Protein AF-R6JN87-F1 (afdb_monomer)

Sequence (92 aa):
MKLSRLADYVVQQIIEYKKYGFEIIGIIGANRSPNCGVETTSDNNAEINGMGLFVEKIVNQLLQENMSVPMIGIKGTDNIQEKLHQLVNREL

Mean predicted aligned error: 3.38 Å

Radius of gyration: 13.84 Å; Cα contacts (8 Å, |Δi|>4): 138; chains: 1; bounding box: 33×36×33 Å

Secondary structure (DSSP, 8-state):
-HHHHHHHHHHHHHHHHHHTT-----EEEETT-TTT-SSEEEETTEEEES--HHHHHHHHHHHHTT----EEEE-TTS-HHHHHHHHH----

Nearest PDB structures (foldseek):
  7cyy-assembly1_D  TM=4.898E-01  e=9.393E+00  Geobacillus kaustophilus HTA426

Structure (mmCIF, N/CA/C/O backbone):
data_AF-R6JN87-F1
#
_entry.id   AF-R6JN87-F1
#
loop_
_atom_site.group_PDB
_atom_site.id
_atom_site.type_symbol
_atom_site.label_atom_id
_atom_site.label_alt_id
_atom_site.label_comp_id
_atom_site.label_asym_id
_atom_site.label_entity_id
_atom_site.label_seq_id
_atom_site.pdbx_PDB_ins_code
_atom_site.Cartn_x
_atom_site.Cartn_y
_atom_site.Cartn_z
_atom_site.occupancy
_atom_site.B_iso_or_equiv
_atom_site.auth_seq_id
_atom_site.auth_comp_id
_atom_site.auth_asym_id
_atom_site.auth_atom_id
_atom_site.pdbx_PDB_model_num
ATOM 1 N N . MET A 1 1 ? -1.667 19.192 -4.065 1.00 65.31 1 MET A N 1
ATOM 2 C CA . MET A 1 1 ? -3.112 19.170 -3.720 1.00 65.31 1 MET A CA 1
ATOM 3 C C . MET A 1 1 ? -3.832 17.887 -4.142 1.00 65.31 1 MET A C 1
ATOM 5 O O . MET A 1 1 ? -4.489 17.311 -3.289 1.00 65.31 1 MET A O 1
ATOM 9 N N . LYS A 1 2 ? -3.735 17.408 -5.397 1.00 86.31 2 LYS A N 1
ATOM 10 C CA . LYS A 1 2 ? -4.535 16.248 -5.859 1.00 86.31 2 LYS A CA 1
ATOM 11 C C . LYS A 1 2 ? -4.160 14.908 -5.198 1.00 86.31 2 LYS A C 1
ATOM 13 O O . LYS A 1 2 ? -5.055 14.197 -4.763 1.00 86.31 2 LYS A O 1
ATOM 18 N N . LEU A 1 3 ? -2.865 14.593 -5.090 1.00 90.44 3 LEU A N 1
ATOM 19 C CA . LEU A 1 3 ? -2.392 13.335 -4.491 1.00 90.44 3 LEU A CA 1
ATOM 20 C C . LEU A 1 3 ? -2.698 13.249 -2.989 1.00 90.44 3 LEU A C 1
ATOM 22 O O . LEU A 1 3 ? -3.226 12.240 -2.540 1.00 90.44 3 LEU A O 1
ATOM 26 N N . SER A 1 4 ? -2.443 14.332 -2.243 1.00 93.12 4 SER A N 1
ATOM 27 C CA . SER A 1 4 ? -2.781 14.417 -0.815 1.00 93.12 4 SER A CA 1
ATOM 28 C C . SER A 1 4 ? -4.256 14.125 -0.577 1.00 93.12 4 SER A C 1
ATOM 30 O O . SER A 1 4 ? -4.568 13.226 0.180 1.00 93.12 4 SER A O 1
ATOM 32 N N . ARG A 1 5 ? -5.151 14.779 -1.330 1.00 96.06 5 ARG A N 1
ATOM 33 C CA . ARG A 1 5 ? -6.595 14.574 -1.180 1.00 96.06 5 ARG A CA 1
ATOM 34 C C . ARG A 1 5 ? -7.020 13.123 -1.431 1.00 96.06 5 ARG A C 1
ATOM 36 O O . ARG A 1 5 ? -7.932 12.639 -0.776 1.00 96.06 5 ARG A O 1
ATOM 43 N N . LEU A 1 6 ? -6.384 12.429 -2.378 1.00 96.19 6 LEU A N 1
ATOM 44 C CA . LEU A 1 6 ? -6.652 11.004 -2.599 1.00 96.19 6 LEU A CA 1
ATOM 45 C C . LEU A 1 6 ? -6.193 10.151 -1.412 1.00 96.19 6 LEU A C 1
ATOM 47 O O . LEU A 1 6 ? -6.892 9.214 -1.044 1.00 96.19 6 LEU A O 1
ATOM 51 N N . ALA A 1 7 ? -5.044 10.471 -0.815 1.00 97.19 7 ALA A N 1
ATOM 52 C CA . ALA A 1 7 ? -4.526 9.731 0.332 1.00 97.19 7 ALA A CA 1
ATOM 53 C C . ALA A 1 7 ? -5.400 9.979 1.566 1.00 97.19 7 ALA A C 1
ATOM 55 O O . ALA A 1 7 ? -5.756 9.029 2.257 1.00 97.19 7 ALA A O 1
ATOM 56 N N . ASP A 1 8 ? -5.833 11.227 1.763 1.00 97.19 8 ASP A N 1
ATOM 57 C CA . ASP A 1 8 ? -6.780 11.613 2.808 1.00 97.19 8 ASP A CA 1
ATOM 58 C C . ASP A 1 8 ? -8.079 10.807 2.677 1.00 97.19 8 ASP A C 1
ATOM 60 O O . ASP A 1 8 ? -8.561 10.260 3.663 1.00 97.19 8 ASP A O 1
ATOM 64 N N . TYR A 1 9 ? -8.614 10.651 1.457 1.00 97.88 9 TYR A N 1
ATOM 65 C CA . TYR A 1 9 ? -9.806 9.828 1.231 1.00 97.88 9 TYR A CA 1
ATOM 66 C C . TYR A 1 9 ? -9.599 8.354 1.584 1.00 97.88 9 TYR A C 1
ATOM 68 O O . TYR A 1 9 ? -10.484 7.751 2.188 1.00 97.88 9 TYR A O 1
ATOM 76 N N . VAL A 1 10 ? -8.449 7.770 1.240 1.00 97.69 10 VAL A N 1
ATOM 77 C CA . VAL A 1 10 ? -8.137 6.380 1.610 1.00 97.69 10 VAL A CA 1
ATOM 78 C C . VAL A 1 10 ? -8.052 6.233 3.130 1.00 97.69 10 VAL 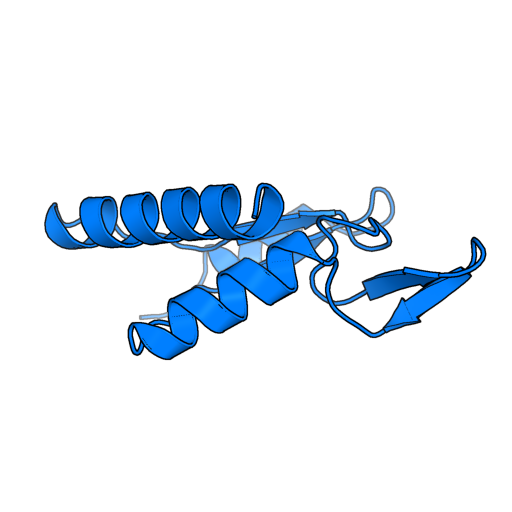A C 1
ATOM 80 O O . VAL A 1 10 ? -8.645 5.313 3.689 1.00 97.69 10 VAL A O 1
ATOM 83 N N . VAL A 1 11 ? -7.378 7.156 3.821 1.00 98.19 11 VAL A N 1
ATOM 84 C CA . VAL A 1 11 ? -7.276 7.117 5.288 1.00 98.19 11 VAL A CA 1
ATOM 85 C C . VAL A 1 11 ? -8.633 7.331 5.955 1.00 98.19 11 VAL A C 1
ATOM 87 O O . VAL A 1 11 ? -8.969 6.600 6.883 1.00 98.19 11 VAL A O 1
ATOM 90 N N . GLN A 1 12 ? -9.465 8.236 5.439 1.00 98.31 12 GLN A N 1
ATOM 91 C CA . GLN A 1 12 ? -10.841 8.409 5.911 1.00 98.31 12 GLN A CA 1
ATOM 92 C C . GLN A 1 12 ? -11.666 7.127 5.769 1.00 98.31 12 GLN A C 1
ATOM 94 O O . GLN A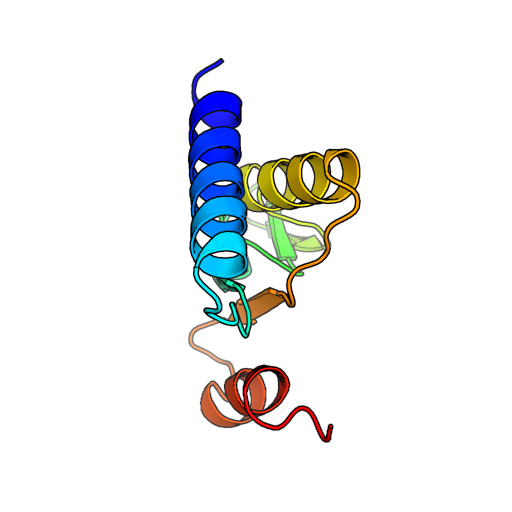 1 12 ? -12.395 6.768 6.690 1.00 98.31 12 GLN A O 1
ATOM 99 N N . GLN A 1 13 ? -11.534 6.406 4.652 1.00 98.06 13 GLN A N 1
ATOM 100 C CA . GLN A 1 13 ? -12.202 5.114 4.485 1.00 98.06 13 GLN A CA 1
ATOM 101 C C . GLN A 1 13 ? -11.724 4.101 5.527 1.00 98.06 13 GLN A C 1
ATOM 103 O O . GLN A 1 13 ? -12.553 3.450 6.153 1.00 98.06 13 GLN A O 1
ATOM 108 N N . ILE A 1 14 ? -10.412 3.998 5.751 1.00 98.00 14 ILE A N 1
ATOM 109 C CA . ILE A 1 14 ? -9.833 3.103 6.765 1.00 98.00 14 ILE A CA 1
ATOM 110 C C . ILE A 1 14 ? -10.388 3.430 8.163 1.00 98.00 14 ILE A C 1
ATOM 112 O O . ILE A 1 14 ? -10.777 2.519 8.896 1.00 98.00 14 ILE A O 1
ATOM 116 N N . ILE A 1 15 ? -10.467 4.715 8.519 1.00 97.81 15 ILE A N 1
ATOM 117 C CA . ILE A 1 15 ? -11.033 5.177 9.795 1.00 97.81 15 ILE A CA 1
ATOM 118 C C . ILE A 1 15 ? -12.508 4.786 9.912 1.00 97.81 15 ILE A C 1
ATOM 120 O O . ILE A 1 15 ? -12.910 4.235 10.937 1.00 97.81 15 ILE A O 1
ATOM 124 N N . GLU A 1 16 ? -13.318 5.031 8.879 1.00 98.38 16 GLU A N 1
ATOM 125 C CA . GLU A 1 16 ? -14.745 4.699 8.915 1.00 98.38 16 GLU A CA 1
ATOM 126 C C . GLU A 1 16 ? -14.971 3.182 8.983 1.00 98.38 16 GLU A C 1
ATOM 128 O O . GLU A 1 16 ? -15.763 2.732 9.808 1.00 98.3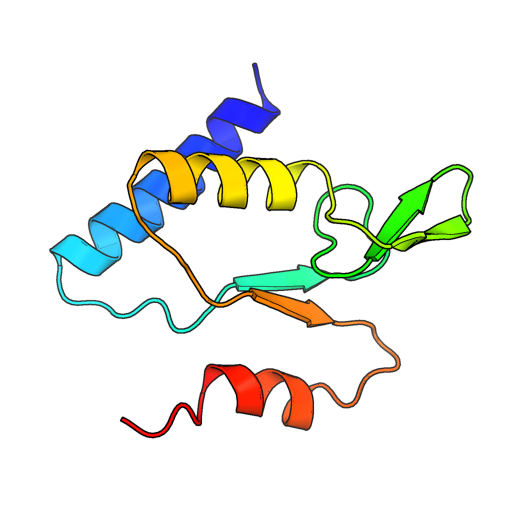8 16 GLU A O 1
ATOM 133 N N . TYR A 1 17 ? -14.234 2.367 8.219 1.00 98.06 17 TYR A N 1
ATOM 134 C CA . TYR A 1 17 ? -14.309 0.906 8.345 1.00 98.06 17 TYR A CA 1
ATOM 135 C C . TYR A 1 17 ? -14.009 0.451 9.778 1.00 98.06 17 TYR A C 1
ATOM 137 O O . TYR A 1 17 ? -14.807 -0.278 10.371 1.00 98.06 17 TYR A O 1
ATOM 145 N N . LYS A 1 18 ? -12.923 0.952 10.377 1.00 96.12 18 LYS A N 1
ATOM 146 C CA . LYS A 1 18 ? -12.561 0.637 11.765 1.00 96.12 18 LYS A CA 1
ATOM 147 C C . LYS A 1 18 ? -13.645 1.064 12.760 1.00 96.12 18 LYS A C 1
ATOM 149 O O . LYS A 1 18 ? -13.976 0.312 13.673 1.00 96.12 18 LYS A O 1
ATOM 154 N N . LYS A 1 19 ? -14.232 2.248 12.573 1.00 97.31 19 LYS A N 1
ATOM 155 C CA . LYS A 1 19 ? -15.323 2.784 13.406 1.00 97.31 19 LYS A CA 1
ATOM 156 C C . LYS A 1 19 ? -16.578 1.907 13.380 1.00 97.31 19 LYS A C 1
ATOM 158 O O . LYS A 1 19 ? -17.258 1.818 14.398 1.00 97.31 19 LYS A O 1
ATOM 163 N N . TYR A 1 20 ? -16.870 1.243 12.261 1.00 98.06 20 TYR A N 1
ATOM 164 C CA . TYR A 1 20 ? -17.993 0.302 12.137 1.00 98.06 20 TYR A CA 1
ATOM 165 C C . TYR A 1 20 ? -17.618 -1.158 12.442 1.00 98.06 20 TYR A C 1
ATOM 167 O O . TYR A 1 20 ? -18.402 -2.060 12.157 1.00 98.06 20 TYR A O 1
ATOM 175 N N . GLY A 1 21 ? -16.452 -1.403 13.048 1.00 97.06 21 GLY A N 1
ATOM 176 C CA . GLY A 1 21 ? -16.043 -2.733 13.506 1.00 97.06 21 GLY A CA 1
ATOM 177 C C . GLY A 1 21 ? -15.447 -3.630 12.420 1.00 97.06 21 GLY A C 1
ATOM 178 O O . GLY A 1 21 ? -15.311 -4.829 12.643 1.00 97.06 21 GLY A O 1
ATOM 179 N N . PHE A 1 22 ? -15.081 -3.075 11.262 1.00 97.06 22 PHE A N 1
ATOM 180 C CA . PHE A 1 22 ? -14.344 -3.811 10.238 1.00 97.06 22 PHE A CA 1
ATOM 181 C C . PHE A 1 22 ? -12.839 -3.740 10.492 1.00 97.06 22 PHE A C 1
ATOM 183 O O . PHE A 1 22 ? -12.291 -2.688 10.826 1.00 97.06 22 PHE A O 1
ATOM 190 N N . GLU A 1 23 ? -12.158 -4.856 10.259 1.00 92.62 23 GLU A N 1
ATOM 191 C CA . GLU A 1 23 ? -10.703 -4.920 10.256 1.00 92.62 23 GLU A CA 1
ATOM 192 C C . GLU A 1 23 ? -10.162 -4.741 8.832 1.00 92.62 23 GLU A C 1
ATOM 194 O O . GLU A 1 23 ? -10.541 -5.460 7.907 1.00 92.62 23 GLU A O 1
ATOM 199 N N . ILE A 1 24 ? -9.240 -3.791 8.656 1.00 94.94 24 ILE A N 1
ATOM 200 C CA . ILE A 1 24 ? -8.453 -3.672 7.427 1.00 94.94 24 ILE A CA 1
ATOM 201 C C . ILE A 1 24 ? -7.182 -4.505 7.599 1.00 94.94 24 ILE A C 1
ATOM 203 O O . ILE A 1 24 ? -6.207 -4.043 8.190 1.00 94.94 24 ILE A O 1
ATOM 207 N N . ILE A 1 25 ? -7.194 -5.727 7.063 1.00 94.19 25 ILE A N 1
ATOM 208 C CA . ILE A 1 25 ? -6.092 -6.694 7.219 1.00 94.19 25 ILE A CA 1
ATOM 209 C C . ILE A 1 25 ? -4.802 -6.286 6.486 1.00 94.19 25 ILE A C 1
ATOM 211 O O . ILE A 1 25 ? -3.719 -6.767 6.817 1.00 94.19 25 ILE A O 1
ATOM 215 N N . GLY A 1 26 ? -4.890 -5.386 5.501 1.00 95.38 26 GLY A N 1
ATOM 216 C CA . GLY A 1 26 ? -3.719 -4.802 4.853 1.00 95.38 26 GLY A CA 1
ATOM 217 C C . GLY A 1 26 ? -4.001 -4.030 3.565 1.00 95.38 26 GLY A C 1
ATOM 218 O O . GLY A 1 26 ? -5.115 -4.027 3.045 1.00 95.38 26 GLY A O 1
ATOM 219 N N . ILE A 1 27 ? -2.956 -3.385 3.047 1.00 96.88 27 ILE A N 1
ATOM 220 C CA . ILE A 1 27 ? -2.902 -2.692 1.755 1.00 96.88 27 ILE A CA 1
ATOM 221 C C . ILE A 1 27 ? -1.898 -3.419 0.860 1.00 96.88 27 ILE A C 1
ATOM 223 O O . ILE A 1 27 ? -0.795 -3.758 1.286 1.00 96.88 27 ILE A O 1
ATOM 227 N N . ILE A 1 28 ? -2.270 -3.639 -0.398 1.00 97.12 28 ILE A N 1
ATOM 228 C CA . ILE A 1 28 ? -1.397 -4.260 -1.393 1.00 97.12 28 ILE A CA 1
ATOM 229 C C . ILE A 1 28 ? -1.047 -3.216 -2.447 1.00 97.12 28 ILE A C 1
ATOM 231 O O . ILE A 1 28 ? -1.936 -2.574 -3.010 1.00 97.12 28 ILE A O 1
ATOM 235 N N . GLY A 1 29 ? 0.244 -3.057 -2.722 1.00 97.44 29 GLY A N 1
ATOM 236 C CA . GLY A 1 29 ? 0.749 -2.169 -3.765 1.00 97.44 29 GLY A CA 1
ATOM 237 C C . GLY A 1 29 ? 1.562 -2.909 -4.823 1.00 97.44 29 GLY A C 1
ATOM 238 O O . GLY A 1 29 ? 2.042 -4.018 -4.603 1.00 97.44 29 GLY A O 1
ATOM 239 N N . ALA A 1 30 ? 1.723 -2.303 -5.997 1.00 98.06 30 ALA A N 1
ATOM 240 C CA . ALA A 1 30 ? 2.549 -2.861 -7.063 1.00 98.06 30 ALA A CA 1
ATOM 241 C C . ALA A 1 30 ? 3.987 -2.359 -6.899 1.00 98.06 30 ALA A C 1
ATOM 243 O O . ALA A 1 30 ? 4.269 -1.196 -7.188 1.00 98.06 30 ALA A O 1
ATOM 244 N N . ASN A 1 31 ? 4.901 -3.216 -6.450 1.00 98.31 31 ASN A N 1
ATOM 245 C CA . ASN A 1 31 ? 6.314 -2.852 -6.344 1.00 98.31 31 ASN A CA 1
ATOM 246 C C . ASN A 1 31 ? 6.889 -2.449 -7.698 1.00 98.31 31 ASN A C 1
ATOM 248 O O . ASN A 1 31 ? 6.404 -2.889 -8.743 1.00 98.31 31 ASN A O 1
ATOM 252 N N . ARG A 1 32 ? 7.902 -1.576 -7.666 1.00 97.75 32 ARG A N 1
ATOM 253 C CA . ARG A 1 32 ? 8.433 -0.821 -8.812 1.00 97.75 32 ARG A CA 1
ATOM 254 C C . ARG A 1 32 ? 7.475 0.244 -9.364 1.00 97.75 32 ARG A C 1
ATOM 256 O O . ARG A 1 32 ? 7.907 1.080 -10.149 1.00 97.75 32 ARG A O 1
ATOM 263 N N . SER A 1 33 ? 6.203 0.313 -8.965 1.00 97.69 33 SER A N 1
ATOM 264 C CA . SER A 1 33 ? 5.337 1.423 -9.387 1.00 97.69 33 SER A CA 1
ATOM 265 C C . SER A 1 33 ? 5.783 2.748 -8.743 1.00 97.69 33 SER A C 1
ATOM 267 O O . SER A 1 33 ? 5.820 2.819 -7.516 1.00 97.69 33 SER A O 1
ATOM 269 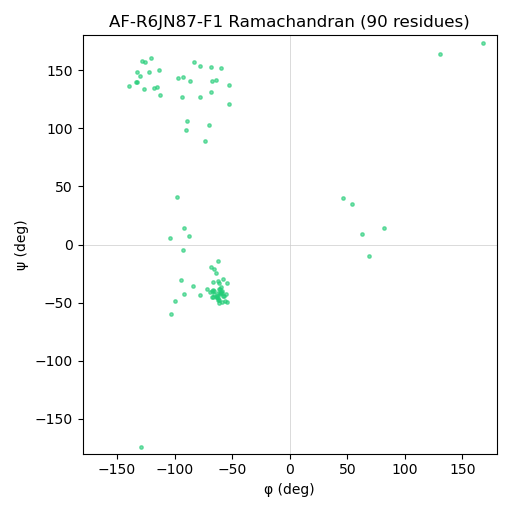N N . PRO A 1 34 ? 5.930 3.851 -9.509 1.00 97.00 34 PRO A N 1
ATOM 270 C CA . PRO A 1 34 ? 6.273 5.168 -8.955 1.00 97.00 34 PRO A CA 1
ATOM 271 C C . PRO A 1 34 ? 5.197 5.731 -8.013 1.00 97.00 34 PRO A C 1
ATOM 273 O O . PRO A 1 34 ? 5.480 6.560 -7.155 1.00 97.00 34 PRO A O 1
ATOM 276 N N . ASN A 1 35 ? 3.944 5.289 -8.169 1.00 97.06 35 ASN A N 1
ATOM 277 C CA . ASN A 1 35 ? 2.827 5.715 -7.328 1.00 97.06 35 ASN A CA 1
ATOM 278 C C . ASN A 1 35 ? 2.476 4.702 -6.223 1.00 97.06 35 ASN A C 1
ATOM 280 O O . ASN A 1 35 ? 2.336 5.089 -5.068 1.00 97.06 35 ASN A O 1
ATOM 284 N N . CYS A 1 36 ? 2.342 3.419 -6.577 1.00 97.56 36 CYS A N 1
ATOM 285 C CA . CYS A 1 36 ? 1.785 2.374 -5.714 1.00 97.56 36 CYS A CA 1
ATOM 286 C C . CYS A 1 36 ? 2.815 1.409 -5.092 1.00 97.56 36 CYS A C 1
ATOM 288 O O . CYS A 1 36 ? 2.398 0.417 -4.502 1.00 97.56 36 CYS A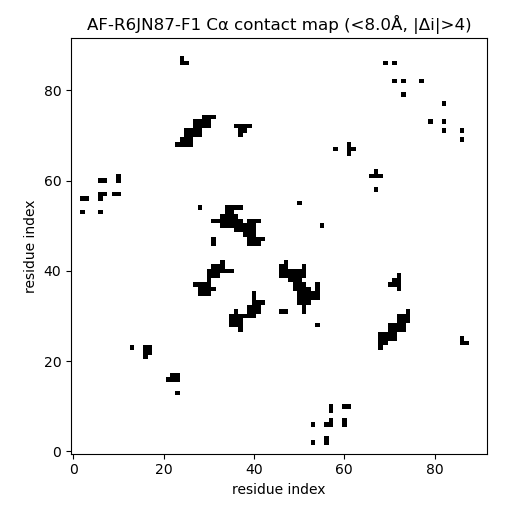 O 1
ATOM 290 N N . GLY A 1 37 ? 4.121 1.633 -5.264 1.00 98.31 37 GLY A N 1
ATOM 291 C CA . GLY A 1 37 ? 5.161 0.778 -4.681 1.00 98.31 37 GLY A CA 1
ATOM 292 C C . GLY A 1 37 ? 5.149 0.798 -3.152 1.00 98.31 37 GLY A C 1
ATOM 293 O O . GLY A 1 37 ? 4.919 1.856 -2.567 1.00 98.31 37 GLY A O 1
ATOM 294 N N . VAL A 1 38 ? 5.385 -0.350 -2.509 1.00 98.31 38 VAL A N 1
ATOM 295 C CA . VAL A 1 38 ? 5.416 -0.458 -1.038 1.00 98.31 38 VAL A CA 1
ATOM 296 C C . VAL A 1 38 ? 6.854 -0.541 -0.550 1.00 98.31 38 VAL A C 1
ATOM 298 O O . VAL A 1 38 ? 7.297 0.340 0.179 1.00 98.31 38 VAL A O 1
ATOM 301 N N . GLU A 1 39 ? 7.608 -1.553 -0.980 1.00 98.19 39 GLU A N 1
ATOM 302 C CA . GLU A 1 39 ? 9.027 -1.676 -0.632 1.00 98.19 39 GLU A CA 1
ATOM 303 C C . GLU A 1 39 ? 9.943 -1.074 -1.708 1.00 98.19 39 GLU A C 1
ATOM 305 O O . GLU A 1 39 ? 11.025 -0.575 -1.386 1.00 98.19 39 GLU A O 1
ATOM 310 N N . THR A 1 40 ? 9.519 -1.098 -2.979 1.00 98.44 40 THR A N 1
ATOM 311 C CA . THR A 1 40 ? 10.286 -0.542 -4.105 1.00 98.44 40 THR A CA 1
ATOM 312 C C . THR A 1 40 ? 9.450 0.345 -5.024 1.00 98.44 40 THR A C 1
ATOM 314 O O . THR A 1 40 ? 8.266 0.097 -5.267 1.00 98.44 40 THR A O 1
ATOM 317 N N . THR A 1 41 ? 10.101 1.351 -5.608 1.00 98.44 41 THR A N 1
ATOM 318 C CA . THR A 1 41 ? 9.531 2.344 -6.528 1.00 98.44 41 THR A CA 1
ATOM 319 C C . THR A 1 41 ? 10.382 2.446 -7.803 1.00 98.44 41 THR A C 1
ATOM 321 O O . THR A 1 41 ? 11.297 1.645 -8.007 1.00 98.44 41 THR A O 1
ATOM 324 N N . SER A 1 42 ? 10.060 3.385 -8.695 1.00 97.69 42 SER A N 1
ATOM 325 C CA . SER A 1 42 ? 10.828 3.652 -9.918 1.00 97.69 42 SER A CA 1
ATOM 326 C C . SER A 1 42 ? 11.403 5.062 -9.929 1.00 97.69 42 SER A C 1
ATOM 328 O O . SER A 1 42 ? 10.666 6.023 -9.720 1.00 97.69 42 SER A O 1
ATOM 330 N N . ASP A 1 43 ? 12.676 5.177 -10.299 1.00 96.56 43 ASP A N 1
ATOM 331 C CA . ASP A 1 43 ? 13.321 6.436 -10.674 1.00 96.56 43 ASP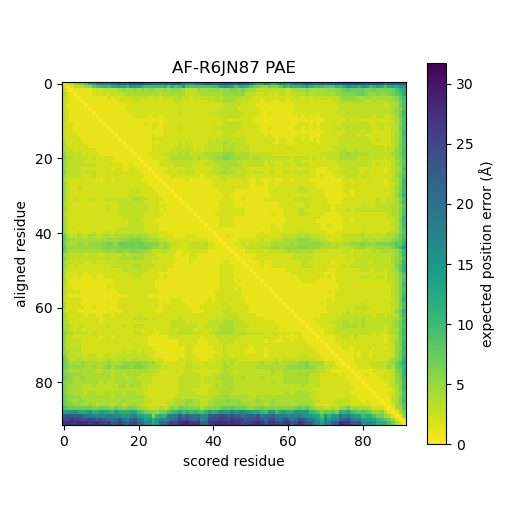 A CA 1
ATOM 332 C C . ASP A 1 43 ? 14.240 6.202 -11.879 1.00 96.56 43 ASP A C 1
ATOM 334 O O . ASP A 1 43 ? 14.929 5.188 -11.945 1.00 96.56 43 ASP A O 1
ATOM 338 N N . ASN A 1 44 ? 14.219 7.098 -12.870 1.00 95.12 44 ASN A N 1
ATOM 339 C CA . ASN A 1 44 ? 15.004 6.976 -14.110 1.00 95.12 44 ASN A CA 1
ATOM 340 C C . ASN A 1 44 ? 14.949 5.573 -14.767 1.00 95.12 44 ASN A C 1
ATOM 342 O O . ASN A 1 44 ? 15.948 5.058 -15.264 1.00 95.12 44 ASN A O 1
ATOM 346 N N . ASN A 1 45 ? 13.760 4.951 -14.768 1.00 93.75 45 ASN A N 1
ATOM 347 C CA . ASN A 1 45 ? 13.491 3.589 -15.266 1.00 93.75 45 ASN A CA 1
ATOM 348 C C . ASN A 1 45 ? 14.222 2.449 -14.515 1.00 93.75 45 ASN A C 1
ATOM 350 O O . ASN A 1 45 ? 14.165 1.289 -14.933 1.00 93.75 45 ASN A O 1
ATOM 354 N N . ALA A 1 46 ? 14.864 2.755 -13.391 1.00 97.06 46 ALA A N 1
ATOM 355 C CA . ALA A 1 46 ? 15.438 1.792 -12.467 1.00 97.06 46 ALA A CA 1
ATOM 356 C C . ALA A 1 46 ? 14.475 1.521 -11.303 1.00 97.06 46 ALA A C 1
ATOM 358 O O . ALA A 1 46 ? 13.780 2.418 -10.829 1.00 97.06 46 ALA A O 1
ATOM 359 N N . GLU A 1 47 ? 14.442 0.270 -10.841 1.00 98.06 47 GLU A N 1
ATOM 360 C CA . GLU A 1 47 ? 13.788 -0.081 -9.580 1.00 98.06 47 GLU A CA 1
ATOM 361 C C . GLU A 1 47 ? 14.711 0.323 -8.425 1.00 98.06 47 GLU A C 1
ATOM 363 O O . GLU A 1 47 ? 15.883 -0.055 -8.409 1.00 98.06 47 GLU A O 1
ATOM 368 N N . ILE A 1 48 ? 14.185 1.091 -7.474 1.00 98.31 48 ILE A N 1
ATOM 369 C CA . ILE A 1 48 ? 14.917 1.549 -6.288 1.00 98.31 48 ILE A CA 1
ATOM 370 C C . ILE A 1 48 ? 14.125 1.222 -5.020 1.00 98.31 48 ILE A C 1
ATOM 372 O O . ILE A 1 48 ? 12.904 1.065 -5.067 1.00 98.31 48 ILE A O 1
ATOM 376 N N . ASN A 1 49 ? 14.808 1.145 -3.878 1.00 98.38 49 ASN A N 1
ATOM 377 C CA . ASN A 1 49 ? 14.144 1.003 -2.582 1.00 98.38 49 ASN A CA 1
ATOM 378 C C . ASN A 1 49 ? 13.359 2.274 -2.241 1.00 98.38 49 ASN A C 1
ATOM 380 O O . ASN A 1 49 ? 13.844 3.383 -2.465 1.00 98.38 49 ASN A O 1
ATOM 384 N N . GLY A 1 50 ? 12.178 2.102 -1.655 1.00 97.94 50 GLY A N 1
ATOM 385 C CA . GLY A 1 50 ? 11.310 3.197 -1.238 1.00 97.94 50 GLY A CA 1
ATOM 386 C C . GLY A 1 50 ? 9.874 3.019 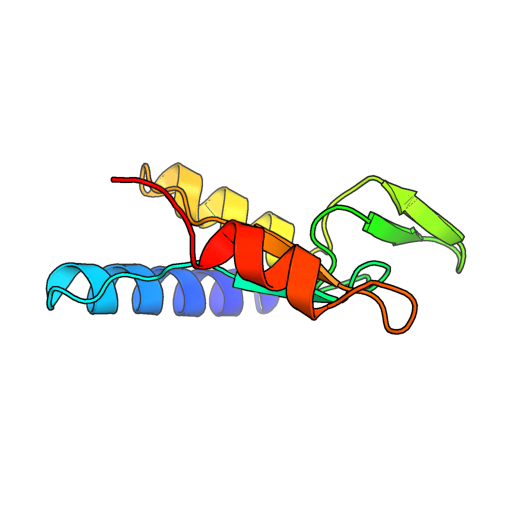-1.714 1.00 97.94 50 GLY A C 1
ATOM 387 O O . GLY A 1 50 ? 9.577 2.227 -2.607 1.00 97.94 50 GLY A O 1
ATOM 388 N N . MET A 1 51 ? 8.978 3.784 -1.102 1.00 98.44 51 MET A N 1
ATOM 389 C CA . MET A 1 51 ? 7.561 3.775 -1.442 1.00 98.44 51 MET A CA 1
ATOM 390 C C . MET A 1 51 ? 7.291 4.574 -2.718 1.00 98.44 51 MET A C 1
ATOM 392 O O . MET A 1 51 ? 7.993 5.527 -3.058 1.00 98.44 51 MET A O 1
ATOM 396 N N . GLY A 1 52 ? 6.221 4.206 -3.415 1.00 98.12 52 GLY A N 1
ATOM 397 C CA . GLY A 1 52 ? 5.622 5.080 -4.408 1.00 98.12 52 GLY A CA 1
ATOM 398 C C . GLY A 1 52 ? 4.975 6.296 -3.740 1.00 98.12 52 GLY A C 1
ATOM 399 O O . GLY A 1 52 ? 4.515 6.221 -2.599 1.00 98.12 52 GLY A O 1
ATOM 400 N N . LEU A 1 53 ? 4.889 7.409 -4.472 1.00 97.62 53 LEU A N 1
ATOM 401 C CA . LEU A 1 53 ? 4.448 8.706 -3.941 1.00 97.62 53 LEU A CA 1
ATOM 402 C C . LEU A 1 53 ? 3.076 8.652 -3.248 1.00 97.62 53 LEU A C 1
ATOM 404 O O . LEU A 1 53 ? 2.817 9.401 -2.307 1.00 97.62 53 LEU A O 1
ATOM 408 N N . PHE A 1 54 ? 2.168 7.789 -3.716 1.00 97.81 54 PHE A N 1
ATOM 409 C CA . PHE A 1 54 ? 0.845 7.651 -3.114 1.00 97.81 54 PHE A CA 1
ATOM 410 C C . PHE A 1 54 ? 0.874 6.835 -1.829 1.00 97.81 54 PHE A C 1
ATOM 412 O O . PHE A 1 54 ? 0.258 7.241 -0.846 1.00 97.81 54 PHE A O 1
ATOM 419 N N . VAL A 1 55 ? 1.608 5.720 -1.823 1.00 98.25 55 VAL A N 1
ATOM 420 C CA . VAL A 1 55 ? 1.751 4.862 -0.638 1.00 98.25 55 VAL A CA 1
ATOM 421 C C . VAL A 1 55 ? 2.454 5.619 0.479 1.00 98.25 55 VAL A C 1
ATOM 423 O O . VAL A 1 55 ? 1.950 5.641 1.597 1.00 98.25 55 VAL A O 1
ATOM 426 N N . GLU A 1 56 ? 3.536 6.334 0.165 1.00 98.19 56 GLU A N 1
ATOM 427 C CA . GLU A 1 56 ? 4.229 7.196 1.125 1.00 98.19 56 GLU A CA 1
ATOM 428 C C . GLU A 1 56 ? 3.268 8.220 1.746 1.00 98.19 56 GLU A C 1
ATOM 430 O O . GLU A 1 56 ? 3.260 8.444 2.959 1.00 98.19 56 GLU A O 1
ATOM 435 N N . LYS A 1 57 ? 2.399 8.827 0.928 1.00 97.88 57 LYS A N 1
ATOM 436 C CA . LYS A 1 57 ? 1.426 9.804 1.419 1.00 97.88 57 LYS A CA 1
ATOM 437 C C . LYS A 1 57 ? 0.361 9.170 2.318 1.00 97.88 57 LYS A C 1
ATOM 439 O O . LYS A 1 57 ? 0.021 9.778 3.330 1.00 97.88 57 LYS A O 1
ATOM 444 N N . ILE A 1 58 ? -0.129 7.974 1.982 1.00 98.31 58 ILE A N 1
ATOM 445 C CA . ILE A 1 58 ? -1.065 7.208 2.823 1.00 98.31 58 ILE A CA 1
ATOM 446 C C . ILE A 1 58 ? -0.412 6.864 4.163 1.00 98.31 58 ILE A C 1
ATOM 448 O O . ILE A 1 58 ? -1.018 7.104 5.202 1.00 98.31 58 ILE A O 1
ATOM 452 N N . VAL A 1 59 ? 0.826 6.357 4.157 1.00 97.94 59 VAL A N 1
ATOM 453 C CA . VAL A 1 59 ? 1.575 6.017 5.379 1.00 97.94 59 VAL A CA 1
ATOM 454 C C . VAL A 1 59 ? 1.732 7.241 6.272 1.00 97.94 59 VAL A C 1
ATOM 456 O O . VAL A 1 59 ? 1.388 7.188 7.449 1.00 97.94 59 VAL A O 1
ATOM 459 N N . ASN A 1 60 ? 2.169 8.367 5.710 1.00 97.50 60 ASN A N 1
ATOM 460 C CA . ASN A 1 60 ? 2.306 9.613 6.459 1.00 97.50 60 ASN A CA 1
ATOM 461 C C . ASN A 1 60 ? 0.975 10.078 7.067 1.00 97.50 60 ASN A C 1
ATOM 463 O O . ASN A 1 60 ? 0.955 10.544 8.204 1.00 97.50 60 ASN A O 1
ATOM 467 N N . GLN A 1 61 ? -0.135 9.937 6.340 1.00 97.56 61 GLN A N 1
ATOM 468 C CA . GLN A 1 61 ? -1.450 10.324 6.843 1.00 97.56 61 GLN A CA 1
ATOM 469 C C . GLN A 1 61 ? -1.960 9.362 7.929 1.00 97.56 61 GLN A C 1
ATOM 471 O O . GLN A 1 61 ? -2.504 9.814 8.928 1.00 97.56 61 GLN A O 1
ATOM 476 N N . LEU A 1 62 ? -1.726 8.052 7.796 1.00 97.94 62 LEU A N 1
ATOM 477 C CA . LEU A 1 62 ? -2.027 7.075 8.850 1.00 97.94 62 LEU A CA 1
ATOM 478 C C . LEU A 1 62 ? -1.234 7.366 10.131 1.00 97.94 62 LEU A C 1
ATOM 480 O O . LEU A 1 62 ? -1.805 7.337 11.219 1.00 97.94 62 LEU A O 1
ATOM 484 N N . LEU A 1 63 ? 0.053 7.711 10.006 1.00 97.38 63 LEU A N 1
ATOM 485 C CA . LEU A 1 63 ? 0.899 8.075 11.145 1.00 97.38 63 LEU A CA 1
ATOM 486 C C . LEU A 1 63 ? 0.379 9.318 11.882 1.00 97.38 63 LEU A C 1
ATOM 488 O O . LEU A 1 63 ? 0.405 9.342 13.110 1.00 97.38 63 LEU A O 1
ATOM 492 N N . GLN A 1 64 ? -0.137 10.321 11.160 1.00 97.00 64 GLN A N 1
ATOM 493 C CA . GLN A 1 64 ? -0.770 11.502 11.769 1.00 97.00 64 GLN A CA 1
ATOM 494 C C . GLN A 1 64 ? -2.014 11.145 12.594 1.00 97.00 64 GLN A C 1
ATOM 496 O O . GLN A 1 64 ? -2.279 11.781 13.610 1.00 97.00 64 GLN A O 1
ATOM 501 N N . GLU A 1 65 ? -2.732 10.095 12.197 1.00 96.19 65 GLU A N 1
ATOM 502 C CA . GLU A 1 65 ? -3.903 9.562 12.901 1.00 96.19 65 GLU A CA 1
ATOM 503 C C . GLU A 1 65 ? -3.529 8.532 13.988 1.00 96.19 65 GLU A C 1
ATOM 505 O O . GLU A 1 65 ? -4.404 7.896 14.574 1.00 96.19 65 GLU A O 1
ATOM 510 N N . ASN A 1 66 ? -2.232 8.345 14.279 1.00 96.75 66 ASN A N 1
ATOM 511 C CA . ASN A 1 66 ? -1.708 7.301 15.175 1.00 96.75 66 ASN A CA 1
ATOM 512 C C . ASN A 1 66 ? -2.176 5.886 14.786 1.00 96.75 66 ASN A C 1
ATOM 514 O O . ASN A 1 66 ? -2.427 5.027 15.635 1.00 96.75 66 ASN A O 1
ATOM 518 N N . MET A 1 67 ? -2.314 5.645 13.485 1.00 95.12 67 MET A N 1
ATOM 519 C CA . MET A 1 67 ? -2.707 4.367 12.916 1.00 95.12 67 MET A CA 1
ATOM 520 C C . MET A 1 67 ? -1.565 3.758 12.111 1.00 95.12 67 MET A C 1
ATOM 522 O O . MET A 1 67 ? -0.758 4.445 11.489 1.00 95.12 67 MET A O 1
ATOM 526 N N . SER A 1 68 ? -1.540 2.433 12.071 1.00 95.19 68 SER A N 1
ATOM 527 C CA . SER A 1 68 ? -0.765 1.676 11.101 1.00 95.19 68 SER A CA 1
ATOM 528 C C . SER A 1 68 ? -1.678 0.642 10.457 1.00 95.19 68 SER A C 1
ATOM 530 O O . SER A 1 68 ? -2.595 0.115 11.088 1.00 95.19 68 SER A O 1
ATOM 532 N N . VAL A 1 69 ? -1.450 0.391 9.172 1.00 95.81 69 VAL A N 1
ATOM 533 C CA . VAL A 1 69 ? -2.103 -0.682 8.428 1.00 95.81 69 VAL A CA 1
ATOM 534 C C . VAL A 1 69 ? -0.995 -1.500 7.781 1.00 95.81 69 VAL A C 1
ATOM 536 O O . VAL A 1 69 ? -0.073 -0.908 7.216 1.00 95.81 69 VAL A O 1
ATOM 539 N N . PRO A 1 70 ? -1.047 -2.835 7.867 1.00 95.69 70 PRO A N 1
ATOM 540 C CA . PRO A 1 70 ? -0.107 -3.705 7.173 1.00 95.69 70 PRO A CA 1
ATOM 541 C C . PRO A 1 70 ? -0.029 -3.383 5.691 1.00 95.69 70 PRO A C 1
ATOM 543 O O . PRO A 1 70 ? -1.063 -3.188 5.059 1.00 95.69 70 PRO A O 1
ATOM 546 N N . MET A 1 71 ? 1.169 -3.360 5.119 1.00 96.38 71 MET A N 1
ATOM 547 C CA . MET A 1 71 ? 1.329 -3.157 3.683 1.00 96.38 71 MET A CA 1
ATOM 548 C C . MET A 1 71 ? 2.310 -4.170 3.122 1.00 96.38 71 MET A C 1
ATOM 550 O O . MET A 1 71 ? 3.320 -4.453 3.761 1.00 96.38 71 MET A O 1
ATOM 554 N N . ILE A 1 72 ? 2.002 -4.695 1.939 1.00 97.19 72 ILE A N 1
ATOM 555 C CA . ILE A 1 72 ? 2.917 -5.539 1.168 1.00 97.19 72 ILE A CA 1
ATOM 556 C C . ILE A 1 72 ? 2.949 -5.066 -0.280 1.00 97.19 72 ILE A C 1
ATOM 558 O O . ILE A 1 72 ? 1.916 -4.733 -0.872 1.00 97.19 72 ILE A O 1
ATOM 562 N N . GLY A 1 73 ? 4.128 -5.060 -0.880 1.00 97.69 73 GLY A N 1
ATOM 563 C CA . GLY A 1 73 ? 4.269 -4.877 -2.315 1.00 97.69 73 GLY A CA 1
ATOM 564 C C . GLY A 1 73 ? 4.306 -6.211 -3.045 1.00 97.69 73 GLY A C 1
ATOM 565 O O . GLY A 1 73 ? 4.891 -7.183 -2.569 1.00 97.69 73 GLY A O 1
ATOM 566 N N . ILE A 1 74 ? 3.713 -6.265 -4.235 1.00 97.69 74 ILE A N 1
ATOM 567 C CA . ILE A 1 74 ? 3.728 -7.434 -5.122 1.00 97.69 74 ILE A CA 1
ATOM 568 C C . ILE A 1 74 ? 4.321 -7.086 -6.489 1.00 97.69 74 ILE A C 1
ATOM 570 O O . ILE A 1 74 ? 4.170 -5.969 -6.987 1.00 97.69 74 ILE A O 1
ATOM 574 N N . LYS A 1 75 ? 4.969 -8.066 -7.115 1.00 96.62 75 LYS A N 1
ATOM 575 C CA . LYS A 1 75 ? 5.383 -8.078 -8.522 1.00 96.62 75 LYS A CA 1
ATOM 576 C C . LYS A 1 75 ? 4.834 -9.330 -9.198 1.00 96.62 75 LYS A C 1
ATOM 578 O O . LYS A 1 75 ? 4.596 -10.341 -8.546 1.00 96.62 75 LYS A O 1
ATOM 583 N N . GLY A 1 76 ? 4.694 -9.293 -10.523 1.00 94.56 76 GLY A N 1
ATOM 584 C CA . GLY A 1 76 ? 4.233 -10.455 -11.298 1.00 94.56 76 GLY A CA 1
ATOM 585 C C . GLY A 1 76 ? 5.159 -11.678 -11.223 1.00 94.56 76 GLY A C 1
ATOM 586 O O . GLY A 1 76 ? 4.754 -12.770 -11.595 1.00 94.56 76 GLY A O 1
ATOM 587 N N . THR A 1 77 ? 6.390 -11.500 -10.739 1.00 95.50 77 THR A N 1
ATOM 588 C CA . THR A 1 77 ? 7.380 -12.564 -10.521 1.00 95.50 77 THR A CA 1
ATOM 589 C C . THR A 1 77 ? 7.355 -13.147 -9.107 1.00 95.50 77 THR A C 1
ATOM 591 O O . THR A 1 77 ? 8.126 -14.060 -8.827 1.00 95.50 77 THR A O 1
ATOM 594 N N . ASP A 1 78 ? 6.546 -12.600 -8.198 1.00 96.56 78 ASP A N 1
ATOM 595 C CA . ASP A 1 78 ? 6.522 -13.032 -6.801 1.00 96.56 78 ASP A CA 1
ATOM 596 C C . ASP A 1 78 ? 5.643 -14.275 -6.602 1.00 96.56 78 ASP A C 1
ATOM 598 O O . ASP A 1 78 ? 4.679 -14.509 -7.335 1.00 96.56 78 ASP A O 1
ATOM 602 N N . ASN A 1 79 ? 5.902 -15.020 -5.523 1.00 96.06 79 ASN A N 1
ATOM 603 C CA . ASN A 1 79 ? 4.928 -15.960 -4.976 1.00 96.06 79 ASN A CA 1
ATOM 604 C C . ASN A 1 79 ? 3.807 -15.179 -4.268 1.00 96.06 79 ASN A C 1
ATOM 606 O O . ASN A 1 79 ? 3.886 -14.869 -3.078 1.00 96.06 79 ASN A O 1
ATOM 610 N N . ILE A 1 80 ? 2.767 -14.816 -5.023 1.00 94.00 80 ILE A N 1
ATOM 611 C CA . ILE A 1 80 ? 1.670 -13.974 -4.523 1.00 94.00 80 ILE A CA 1
ATOM 612 C C . ILE A 1 80 ? 0.950 -14.635 -3.341 1.00 94.00 80 ILE A C 1
ATOM 614 O O . ILE A 1 80 ? 0.599 -13.942 -2.392 1.00 94.00 80 ILE A O 1
ATOM 618 N N . GLN A 1 81 ? 0.756 -15.957 -3.363 1.00 93.69 81 GLN A N 1
ATOM 619 C CA . GLN A 1 81 ? 0.074 -16.669 -2.276 1.00 93.69 81 GLN A CA 1
ATOM 620 C C . GLN A 1 81 ? 0.832 -16.511 -0.955 1.00 93.69 81 GLN A C 1
ATOM 622 O O . GLN A 1 81 ? 0.256 -16.085 0.042 1.00 93.69 81 GLN A O 1
ATOM 627 N N . GLU A 1 82 ? 2.138 -16.775 -0.967 1.00 93.38 82 GLU A N 1
ATOM 628 C CA . GLU A 1 82 ? 3.011 -16.610 0.198 1.00 93.3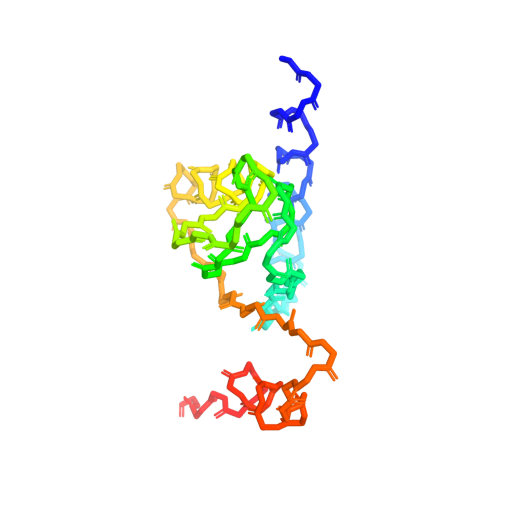8 82 GLU A CA 1
ATOM 629 C C . GLU A 1 82 ? 3.032 -15.166 0.707 1.00 93.38 82 GLU A C 1
ATOM 631 O O . GLU A 1 82 ? 2.947 -14.933 1.912 1.00 93.38 82 GLU A O 1
ATOM 636 N N . LYS A 1 83 ? 3.060 -14.183 -0.199 1.00 92.19 83 LYS A N 1
ATOM 637 C CA . LYS A 1 83 ? 2.957 -12.770 0.181 1.00 92.19 83 LYS A CA 1
ATOM 638 C C . LYS A 1 83 ? 1.620 -12.438 0.845 1.00 92.19 83 LYS A C 1
ATOM 640 O O . LYS A 1 83 ? 1.605 -11.770 1.873 1.00 92.19 83 LYS A O 1
ATOM 645 N N . LEU A 1 84 ? 0.503 -12.927 0.308 1.00 92.12 84 LEU A N 1
ATOM 646 C CA . LEU A 1 84 ? -0.824 -12.696 0.890 1.00 92.12 84 LEU A CA 1
ATOM 647 C C . LEU A 1 84 ? -0.991 -13.375 2.256 1.00 92.12 84 LEU A C 1
ATOM 649 O O . LEU A 1 84 ? -1.660 -12.820 3.129 1.00 92.12 84 LEU A O 1
ATOM 653 N N . HIS A 1 85 ? -0.346 -14.522 2.487 1.00 92.31 85 HIS A N 1
ATOM 654 C CA . HIS A 1 85 ? -0.354 -15.176 3.799 1.00 92.31 85 HIS A CA 1
ATOM 655 C C . HIS A 1 85 ? 0.199 -14.280 4.918 1.00 92.31 85 HIS A C 1
ATOM 657 O O . HIS A 1 85 ? -0.288 -14.365 6.041 1.00 92.31 85 HIS A O 1
ATOM 663 N N . GLN A 1 86 ? 1.130 -13.367 4.617 1.00 89.06 86 GLN A N 1
ATOM 664 C CA . GLN A 1 86 ? 1.675 -12.402 5.588 1.00 89.06 86 GLN A CA 1
ATOM 665 C C . GLN A 1 86 ? 0.631 -11.380 6.081 1.00 89.06 86 GLN A C 1
ATOM 667 O O . GLN A 1 86 ? 0.808 -10.760 7.133 1.00 89.06 86 GLN A O 1
ATOM 672 N N . LEU A 1 87 ? -0.454 -11.182 5.324 1.00 90.62 87 LEU A N 1
ATOM 673 C CA . LEU A 1 87 ? -1.574 -10.333 5.730 1.00 90.62 87 LEU A CA 1
ATOM 674 C C . LEU A 1 87 ? -2.658 -11.127 6.459 1.00 90.62 87 LEU A C 1
ATOM 676 O O . LEU A 1 87 ? -3.179 -10.653 7.461 1.00 90.62 87 LEU A O 1
ATOM 680 N N . VAL A 1 88 ? -2.991 -12.319 5.956 1.00 87.31 88 VAL A N 1
ATOM 681 C CA . VAL A 1 88 ? -4.161 -13.089 6.410 1.00 87.31 88 VAL A CA 1
ATOM 682 C C . VAL A 1 88 ? -3.875 -13.927 7.659 1.00 87.31 88 VAL A C 1
ATOM 684 O O . VAL A 1 88 ? -4.744 -14.054 8.513 1.00 87.31 88 VAL A O 1
ATOM 687 N N . ASN A 1 89 ? -2.668 -14.480 7.803 1.00 78.12 89 ASN A N 1
ATOM 688 C CA . ASN A 1 89 ? -2.330 -15.411 8.888 1.00 78.12 89 ASN A CA 1
ATOM 689 C C . ASN A 1 89 ? -1.618 -14.720 10.054 1.00 78.12 89 ASN A C 1
ATOM 691 O O . ASN A 1 89 ? -0.651 -15.242 10.607 1.00 78.12 89 ASN A O 1
ATOM 695 N N . ARG A 1 90 ? -2.075 -13.524 10.418 1.00 63.62 90 ARG A N 1
ATOM 696 C CA . ARG A 1 90 ? -1.611 -12.867 11.639 1.00 63.62 90 ARG A CA 1
ATOM 697 C C . ARG A 1 90 ? -2.188 -13.644 12.815 1.00 63.62 90 ARG A C 1
ATOM 699 O O . ARG A 1 90 ? -3.381 -13.547 13.078 1.00 63.62 90 ARG A O 1
ATOM 706 N N . GLU A 1 91 ? -1.363 -14.471 13.452 1.00 49.28 91 GLU A N 1
ATOM 707 C CA . GLU A 1 91 ? -1.710 -15.071 14.740 1.00 49.28 91 GLU A CA 1
ATOM 708 C C . GLU A 1 91 ? -2.118 -13.936 15.697 1.00 49.28 91 GLU A C 1
ATOM 710 O O . GLU A 1 91 ? -1.359 -12.981 15.888 1.00 49.28 91 GLU A O 1
ATOM 715 N N . LEU A 1 92 ? -3.357 -14.011 16.194 1.00 43.78 92 LEU A N 1
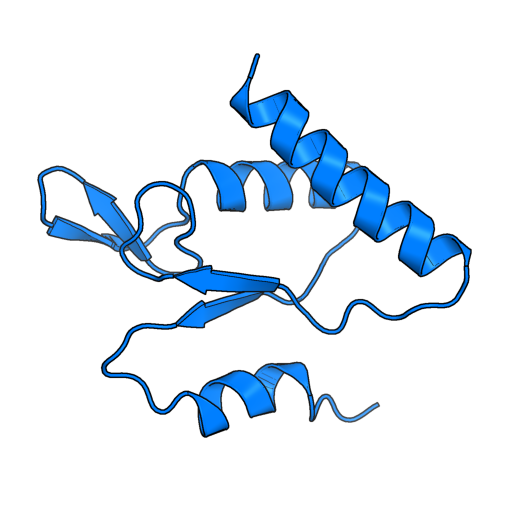ATOM 716 C CA . LEU A 1 92 ? -3.872 -13.204 17.302 1.00 43.78 92 LEU A CA 1
ATOM 717 C C . LEU A 1 92 ? -3.280 -13.694 18.624 1.00 43.78 92 LEU A C 1
ATOM 719 O O . LEU A 1 92 ? -3.206 -14.933 18.798 1.00 43.78 92 LEU A O 1
#

Solvent-accessible surface area (backbone atoms only — not comparable to full-atom values): 5166 Å² total; per-residue (Å²): 113,72,68,59,55,53,25,52,51,53,49,51,49,54,51,52,41,47,74,74,74,44,82,74,61,55,46,81,25,41,37,43,31,52,42,41,2,47,60,22,9,46,56,96,92,38,78,42,83,39,49,2,62,48,42,47,45,33,52,55,52,30,50,75,70,78,44,86,67,52,71,47,48,45,54,98,86,52,66,59,68,67,58,50,44,73,46,72,67,64,82,127

Foldseek 3Di:
DVLLVVLVVVVVVCVVCVVVPHDQLAEEFAACDLAGHDQWHDDPNDIDGDGRPNNVSNQVVCVVVVHDGHYDHDYPPDPVVVRVCVRVVPDD

Organism: NCBI:txid1263065

pLDDT: mean 94.33, std 9.04, range [43.78, 98.44]